Protein AF-A0A813J6V4-F1 (afdb_monomer_lite)

pLDDT: mean 93.11, std 6.04, range [62.72, 97.38]

InterPro domains:
  IPR029787 Nucleotide cyclase [G3DSA:3.30.70.1230] (5-85)
  IPR029787 Nucleotide cyclase [SSF55073] (21-84)

Radius of gyration: 17.7 Å; chains: 1; bounding box: 40×22×45 Å

Sequence (85 aa):
ATILGAAHRSPVLASYRFHPALQQRLRNRCRVNLSFGLHYGWAIEGAVGSEFKIDASYLSPNVTIASSIENATRIYGVSILASQS

Organism: Polarella glacialis (NCBI:txid89957)

Secondary structure (DSSP, 8-state):
-HHHHHHHH-HHHHHGGG-HHHHHHHTT-------EEE-----EEEEEEETTEEEEEEESHHHHHHHHHHHHHHHHT-SEEE---

Foldseek 3Di:
DVVQVCLQPDVVLVVQCPPPVCCVVVPNPSRDAAAFFAFDDDWDWDWDDDPVDTDTDTDDVRVVVSVVRSVCCVVVVHRYDYDPD

Structure (mmCIF, N/CA/C/O backbone):
data_AF-A0A813J6V4-F1
#
_entry.id   AF-A0A813J6V4-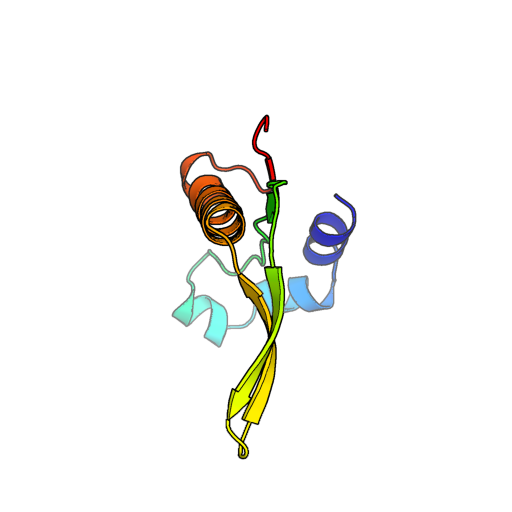F1
#
loop_
_atom_site.group_PDB
_atom_site.id
_atom_site.type_symbol
_atom_site.label_atom_id
_atom_site.label_alt_id
_atom_site.label_comp_id
_atom_site.label_asym_id
_atom_site.label_entity_id
_atom_site.label_seq_id
_atom_site.pdbx_PDB_ins_code
_atom_site.Cartn_x
_atom_site.Cartn_y
_atom_site.Cartn_z
_atom_site.occupancy
_atom_site.B_iso_or_equiv
_atom_site.auth_seq_id
_atom_site.auth_comp_id
_atom_site.auth_asym_id
_atom_site.auth_atom_id
_atom_site.pdbx_PDB_model_num
ATOM 1 N N . ALA A 1 1 ? -12.704 -6.172 -0.551 1.00 62.72 1 ALA A N 1
ATOM 2 C CA . ALA A 1 1 ? -13.577 -5.904 0.620 1.00 62.72 1 ALA A CA 1
ATOM 3 C C . ALA A 1 1 ? -13.187 -6.700 1.876 1.00 62.72 1 ALA A C 1
ATOM 5 O O . ALA A 1 1 ? -13.283 -6.162 2.975 1.00 62.72 1 ALA A O 1
ATOM 6 N N . THR A 1 2 ? -12.723 -7.948 1.744 1.00 85.38 2 THR A N 1
ATOM 7 C CA . THR A 1 2 ? -12.436 -8.859 2.871 1.00 85.38 2 THR A CA 1
ATOM 8 C C . THR A 1 2 ? -11.429 -8.313 3.888 1.00 85.38 2 THR A C 1
ATOM 10 O O . THR A 1 2 ? -11.680 -8.396 5.085 1.00 85.38 2 THR A O 1
ATOM 13 N N . ILE A 1 3 ? -10.338 -7.685 3.435 1.00 90.75 3 ILE A N 1
ATOM 14 C CA . ILE A 1 3 ? -9.285 -7.156 4.322 1.00 90.75 3 ILE A CA 1
ATOM 15 C C . ILE A 1 3 ? -9.796 -5.986 5.175 1.00 90.75 3 ILE A C 1
ATOM 17 O O . ILE A 1 3 ? -9.606 -5.980 6.388 1.00 90.75 3 ILE A O 1
ATOM 21 N N . LEU A 1 4 ? -10.503 -5.023 4.569 1.00 91.88 4 LEU A N 1
ATOM 22 C CA . LEU A 1 4 ? -11.106 -3.905 5.304 1.00 91.88 4 LEU A CA 1
ATOM 23 C C . LEU A 1 4 ? -12.111 -4.410 6.351 1.00 91.88 4 LEU A C 1
ATOM 25 O O . LEU A 1 4 ? -12.090 -3.975 7.501 1.00 91.88 4 LEU A O 1
ATOM 29 N N . GLY A 1 5 ? -12.946 -5.382 5.965 1.00 93.31 5 GLY A N 1
ATOM 30 C CA . GLY A 1 5 ? -13.878 -6.037 6.880 1.00 93.31 5 GLY A CA 1
ATOM 31 C C . GLY A 1 5 ? -13.168 -6.733 8.044 1.00 93.31 5 GLY A C 1
ATOM 32 O O . GLY A 1 5 ? -13.581 -6.568 9.190 1.00 93.31 5 GLY A O 1
ATOM 33 N N . ALA A 1 6 ? -12.081 -7.457 7.774 1.00 94.56 6 ALA A N 1
ATOM 34 C CA . ALA A 1 6 ? -11.278 -8.115 8.801 1.00 94.56 6 ALA A CA 1
ATOM 35 C C . ALA A 1 6 ? -10.639 -7.105 9.770 1.00 94.56 6 ALA A C 1
ATOM 37 O O . ALA A 1 6 ? -10.734 -7.276 10.985 1.00 94.56 6 ALA A O 1
ATOM 38 N N . ALA A 1 7 ? -10.075 -6.007 9.256 1.00 94.31 7 ALA A N 1
ATOM 39 C CA . ALA A 1 7 ? -9.503 -4.945 10.082 1.00 94.31 7 ALA A CA 1
ATOM 40 C C . ALA A 1 7 ? -10.554 -4.303 11.004 1.00 94.31 7 ALA A C 1
ATOM 42 O O . ALA A 1 7 ? -10.298 -4.055 12.181 1.00 94.31 7 ALA A O 1
ATOM 43 N N . HIS A 1 8 ? -11.769 -4.068 10.502 1.00 93.56 8 HIS A N 1
ATOM 44 C CA . HIS A 1 8 ? -12.839 -3.452 11.293 1.00 93.56 8 HIS A CA 1
ATOM 45 C C . HIS A 1 8 ? -13.472 -4.384 12.326 1.00 93.56 8 HIS A C 1
ATOM 47 O O . HIS A 1 8 ? -13.949 -3.886 13.349 1.00 93.56 8 HIS A O 1
ATOM 53 N N . ARG A 1 9 ? -13.471 -5.698 12.073 1.00 95.00 9 ARG A N 1
ATOM 54 C CA . ARG A 1 9 ? -14.019 -6.727 12.975 1.00 95.00 9 ARG A CA 1
ATOM 55 C C . ARG A 1 9 ? -13.005 -7.269 13.981 1.00 95.00 9 ARG A C 1
ATOM 57 O O . 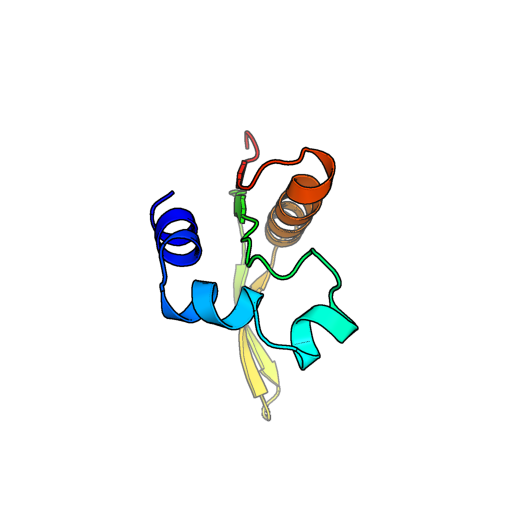ARG A 1 9 ? -13.407 -7.952 14.915 1.00 95.00 9 ARG A O 1
ATOM 64 N N . SER A 1 10 ? -11.714 -6.992 13.801 1.00 96.44 10 SER A N 1
ATOM 65 C CA . SER A 1 10 ? -10.670 -7.507 14.687 1.00 96.44 10 SER A CA 1
ATOM 66 C C . SER A 1 10 ? -10.881 -7.032 16.136 1.00 96.44 10 SER A C 1
ATOM 68 O O . SER A 1 10 ? -10.873 -5.819 16.379 1.00 96.44 10 SER A O 1
ATOM 70 N N . PRO A 1 11 ? -11.026 -7.952 17.114 1.00 95.19 11 PRO A N 1
ATOM 71 C CA . PRO A 1 11 ? -11.198 -7.588 18.521 1.00 95.19 11 PRO A CA 1
ATOM 72 C C . PRO A 1 11 ? -9.929 -6.949 19.095 1.00 95.19 11 PRO A C 1
ATOM 74 O O . PRO A 1 11 ? -10.011 -6.039 19.916 1.00 95.19 11 PRO A O 1
ATOM 77 N N . VAL A 1 12 ? -8.759 -7.362 18.598 1.00 95.00 12 VAL A N 1
ATOM 78 C CA . VAL A 1 12 ? -7.466 -6.773 18.963 1.00 95.00 12 VAL A CA 1
ATOM 79 C C . VAL A 1 12 ? -7.411 -5.311 18.523 1.00 95.00 12 VAL A C 1
ATOM 81 O O . VAL A 1 12 ? -7.122 -4.437 19.327 1.00 95.00 12 VAL A O 1
ATOM 84 N N . LEU A 1 13 ? -7.762 -4.997 17.271 1.00 94.00 13 LEU A N 1
ATOM 85 C CA . LEU A 1 13 ? -7.788 -3.599 16.814 1.00 94.00 13 LEU A CA 1
ATOM 86 C C . LEU A 1 13 ? -8.904 -2.784 17.480 1.00 94.00 13 LEU A C 1
ATOM 88 O O . LEU A 1 13 ? -8.792 -1.563 17.607 1.00 94.00 13 LEU A O 1
ATOM 92 N N . ALA A 1 14 ? -9.987 -3.437 17.902 1.00 93.69 14 ALA A N 1
ATOM 93 C CA . ALA A 1 14 ? -11.053 -2.787 18.648 1.00 93.69 14 ALA A CA 1
ATOM 94 C C . ALA A 1 14 ? -10.606 -2.363 20.058 1.00 93.69 14 ALA A C 1
ATOM 96 O O . ALA A 1 14 ? -10.951 -1.255 20.468 1.00 93.69 14 ALA A O 1
ATOM 97 N N . SER A 1 15 ? -9.809 -3.172 20.769 1.00 93.31 15 SER A N 1
ATOM 98 C CA . SER A 1 15 ? -9.342 -2.836 22.125 1.00 93.31 15 SER A CA 1
ATOM 99 C C . SER A 1 15 ? -8.448 -1.588 22.147 1.00 93.31 15 SER A C 1
ATOM 101 O O . SER A 1 15 ? -8.587 -0.744 23.033 1.00 93.31 15 SER A O 1
ATOM 103 N N . TYR A 1 16 ? -7.618 -1.385 21.117 1.00 92.44 16 TYR A N 1
ATOM 104 C CA . TYR A 1 16 ? -6.756 -0.201 20.995 1.00 92.44 16 TYR A CA 1
ATOM 105 C C . TYR A 1 16 ? -7.513 1.127 20.869 1.00 92.44 16 TYR A C 1
ATOM 107 O O . TYR A 1 16 ? -6.950 2.180 21.170 1.00 92.44 16 TYR A O 1
ATOM 115 N N . ARG A 1 17 ? -8.800 1.114 20.495 1.00 90.50 17 ARG A N 1
ATOM 116 C CA . ARG A 1 17 ? -9.624 2.337 20.433 1.00 90.50 17 ARG A CA 1
ATOM 117 C C . ARG A 1 17 ? -9.760 3.014 21.801 1.00 90.50 17 ARG A C 1
ATOM 119 O O . ARG A 1 17 ? -9.960 4.228 21.866 1.00 90.50 17 ARG A O 1
ATOM 126 N N . PHE A 1 18 ? -9.633 2.233 22.874 1.00 90.25 18 PHE A N 1
ATOM 127 C CA . PHE A 1 18 ? -9.754 2.683 24.259 1.00 90.25 18 PHE A CA 1
ATOM 128 C C . PHE A 1 18 ? -8.405 2.923 24.945 1.00 90.25 18 PHE A C 1
ATOM 130 O O . PHE A 1 18 ? -8.369 3.286 26.116 1.00 90.25 18 PHE A O 1
ATOM 137 N N . HIS A 1 19 ? -7.285 2.733 24.240 1.00 92.62 19 HIS A N 1
ATOM 138 C CA . HIS A 1 19 ? -5.969 2.884 24.846 1.00 92.62 19 HIS A CA 1
ATOM 139 C C . HIS A 1 19 ? -5.677 4.367 25.159 1.00 92.62 19 HIS A C 1
ATOM 141 O O . HIS A 1 19 ? -5.659 5.187 24.231 1.00 92.62 19 HIS A O 1
ATOM 147 N N . PRO A 1 20 ? -5.370 4.734 26.418 1.00 91.81 20 PRO A N 1
ATOM 148 C CA . PRO A 1 20 ? -5.306 6.133 26.853 1.00 91.81 20 PRO A CA 1
ATOM 149 C C . PRO A 1 20 ? -4.240 6.941 26.102 1.00 91.81 20 PRO A C 1
ATOM 151 O O . PRO A 1 20 ? -4.509 8.045 25.633 1.00 91.81 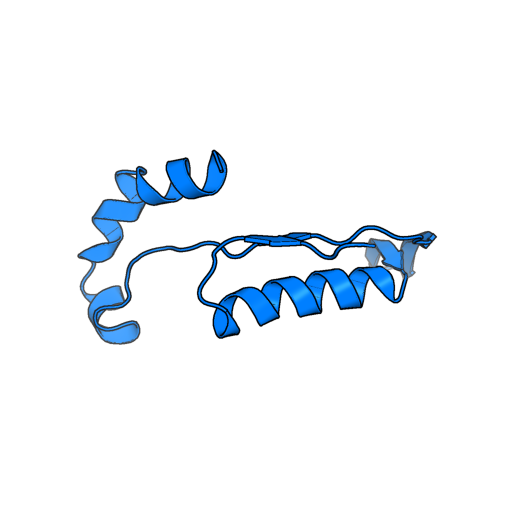20 PRO A O 1
ATOM 154 N N . ALA A 1 21 ? -3.058 6.359 25.867 1.00 92.12 21 ALA A N 1
ATOM 155 C CA . ALA A 1 21 ? -2.000 7.034 25.108 1.00 92.12 21 ALA A CA 1
ATOM 156 C C . ALA A 1 21 ? -2.372 7.284 23.631 1.00 92.12 21 ALA A C 1
ATOM 158 O O . ALA A 1 21 ? -1.912 8.255 23.029 1.00 92.12 21 ALA A O 1
ATOM 159 N N . LEU A 1 22 ? -3.213 6.429 23.031 1.00 91.31 22 LEU A N 1
ATOM 160 C CA . LEU A 1 22 ? -3.667 6.618 21.650 1.00 91.31 22 LEU A CA 1
ATOM 161 C C . LEU A 1 22 ? -4.758 7.679 21.586 1.00 91.31 22 LEU A C 1
ATOM 163 O O . LEU A 1 22 ? -4.704 8.536 20.711 1.00 91.31 22 LEU A O 1
ATOM 167 N N . GLN A 1 23 ? -5.684 7.683 22.543 1.00 90.56 23 GLN A N 1
ATOM 168 C CA . GLN A 1 23 ? -6.700 8.729 22.652 1.00 90.56 23 GLN A CA 1
ATOM 169 C C . GLN A 1 23 ? -6.078 10.108 22.882 1.00 90.56 23 GLN A C 1
ATOM 171 O O . GLN A 1 23 ? -6.507 11.082 22.270 1.00 90.56 23 GLN A O 1
ATOM 176 N N . GLN A 1 24 ? -5.014 10.197 23.683 1.00 92.00 24 GLN A N 1
ATOM 177 C CA . GLN A 1 24 ? -4.298 11.455 23.887 1.00 92.00 24 GLN A CA 1
ATOM 178 C C . GLN A 1 24 ? -3.666 11.982 22.587 1.00 92.00 24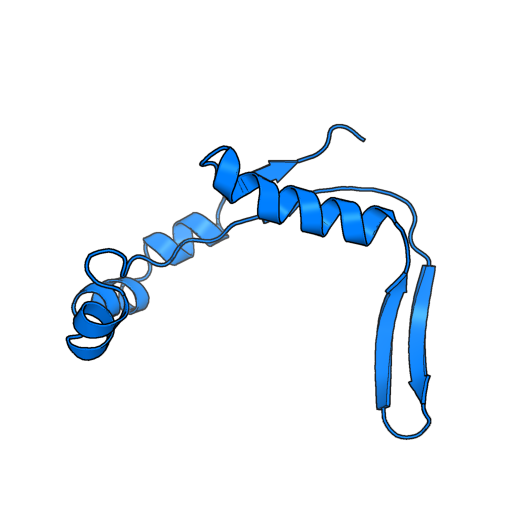 GLN A C 1
ATOM 180 O O . GLN A 1 24 ? -3.728 13.178 22.309 1.00 92.00 24 GLN A O 1
ATOM 185 N N . ARG A 1 25 ? -3.078 11.100 21.766 1.00 91.44 25 ARG A N 1
ATOM 186 C CA . ARG A 1 25 ? -2.363 11.486 20.533 1.00 91.44 25 ARG A CA 1
ATOM 187 C C . ARG A 1 25 ? -3.278 11.674 19.323 1.00 91.44 25 ARG A C 1
ATOM 189 O O . ARG A 1 25 ? -3.104 12.619 18.561 1.00 91.44 25 ARG A O 1
ATOM 196 N N . LEU A 1 26 ? -4.229 10.765 19.127 1.00 89.00 26 LEU A N 1
ATOM 197 C CA . LEU A 1 26 ? -5.094 10.676 17.944 1.00 89.00 26 LEU A CA 1
ATOM 198 C C . LEU A 1 26 ? -6.502 11.240 18.193 1.00 89.00 26 LEU A C 1
ATOM 200 O O . LEU A 1 26 ? -7.315 11.306 17.265 1.00 89.00 26 LEU A O 1
ATOM 204 N N . ARG A 1 27 ? -6.793 11.685 19.426 1.00 83.88 27 ARG A N 1
ATOM 205 C CA . ARG A 1 27 ? -8.114 12.163 19.866 1.00 83.88 27 ARG A CA 1
ATOM 206 C C . ARG A 1 27 ? -9.184 11.093 19.604 1.00 83.88 27 ARG A C 1
ATOM 208 O O . ARG A 1 27 ? -8.921 9.899 19.697 1.00 83.88 27 ARG A O 1
ATOM 215 N N . ASN A 1 28 ? -10.384 11.503 19.197 1.00 74.31 28 ASN A N 1
ATOM 216 C CA . ASN A 1 28 ? -11.505 10.604 18.899 1.00 74.31 28 ASN A CA 1
ATOM 217 C C . ASN A 1 28 ? -11.341 9.805 17.582 1.00 74.31 28 ASN A C 1
ATOM 219 O O . ASN A 1 28 ? -12.299 9.194 17.114 1.00 74.31 28 ASN A O 1
ATOM 223 N N . ARG A 1 29 ? -10.153 9.800 16.952 1.00 78.00 29 ARG A N 1
ATOM 224 C CA . ARG A 1 29 ? -9.879 9.129 15.665 1.00 78.00 29 ARG A CA 1
ATOM 225 C C . ARG A 1 29 ? -8.976 7.897 15.806 1.00 78.00 29 ARG A C 1
ATOM 227 O O . ARG A 1 29 ? -8.092 7.672 14.991 1.00 78.00 29 ARG A O 1
ATOM 234 N N . CYS A 1 30 ? -9.236 7.053 16.803 1.00 85.69 30 CYS A N 1
ATOM 235 C CA . CYS A 1 30 ? -8.477 5.814 17.043 1.00 85.69 30 CYS A CA 1
ATOM 236 C C . CYS A 1 30 ? -8.969 4.590 16.240 1.00 85.69 30 CYS A C 1
ATOM 238 O O . CYS A 1 30 ? -8.599 3.459 16.554 1.00 85.69 30 CYS A O 1
ATOM 240 N N . ARG A 1 31 ? -9.832 4.765 15.228 1.00 90.00 31 ARG A N 1
ATOM 241 C CA . ARG A 1 31 ? -10.307 3.647 14.396 1.00 90.00 31 ARG A CA 1
ATOM 242 C C . ARG A 1 31 ? -9.366 3.428 13.213 1.00 90.00 31 ARG A C 1
ATOM 244 O O . ARG A 1 31 ? -9.227 4.303 12.366 1.00 90.00 31 ARG A O 1
ATOM 251 N N . VAL A 1 32 ? -8.793 2.230 13.133 1.00 91.88 32 VAL A N 1
ATOM 252 C CA . VAL A 1 32 ? -7.980 1.800 11.988 1.00 91.88 32 VAL A CA 1
ATOM 253 C C . VAL A 1 32 ? -8.846 1.727 10.730 1.00 91.88 32 VAL A C 1
ATOM 255 O O . VAL A 1 32 ? -9.890 1.071 10.720 1.00 91.88 32 VAL A O 1
ATOM 258 N N . ASN A 1 33 ? -8.387 2.392 9.674 1.00 91.81 33 ASN A N 1
ATOM 259 C CA . ASN A 1 33 ? -8.965 2.375 8.336 1.00 91.81 33 ASN A CA 1
ATOM 260 C C . ASN A 1 33 ? -7.863 2.099 7.312 1.00 91.81 33 ASN A C 1
ATOM 262 O O . ASN A 1 33 ? -6.689 2.345 7.579 1.00 91.81 33 ASN A O 1
ATOM 266 N N . LEU A 1 34 ? -8.262 1.584 6.153 1.00 93.69 34 LEU A N 1
ATOM 267 C CA . LEU A 1 34 ? -7.376 1.268 5.039 1.00 93.69 34 LEU A CA 1
ATOM 268 C C . LEU A 1 34 ? -7.909 1.957 3.782 1.00 93.69 34 LEU A C 1
ATOM 270 O O . LEU A 1 34 ? -9.123 1.968 3.559 1.00 93.69 34 LEU A O 1
ATOM 274 N N . SER A 1 35 ? -6.991 2.496 2.987 1.00 95.31 35 SER A N 1
ATOM 275 C CA . SER A 1 35 ? -7.246 3.120 1.692 1.00 95.31 35 SER A CA 1
ATOM 276 C C . SER A 1 35 ? -6.545 2.310 0.610 1.00 95.31 35 SER A C 1
ATOM 278 O O . SER A 1 35 ? -5.405 1.887 0.793 1.00 95.31 35 SER A O 1
ATOM 280 N N . PHE A 1 36 ? -7.231 2.075 -0.504 1.00 95.81 36 PHE A N 1
ATOM 281 C CA . PHE A 1 36 ? -6.715 1.299 -1.626 1.00 95.81 36 PHE A CA 1
ATOM 282 C C . PHE A 1 36 ? -6.880 2.088 -2.923 1.00 95.81 36 PHE A C 1
ATOM 284 O O . PHE A 1 36 ? -7.988 2.516 -3.251 1.00 95.81 36 PHE A O 1
ATOM 291 N N . GLY A 1 37 ? -5.787 2.246 -3.666 1.00 95.81 37 GLY A N 1
ATOM 292 C CA . GLY A 1 37 ? -5.797 2.749 -5.035 1.00 95.81 37 GLY A CA 1
ATOM 293 C C . GLY A 1 37 ? -5.473 1.634 -6.019 1.00 95.81 37 GLY A C 1
ATOM 294 O O . GLY A 1 37 ? -4.563 0.845 -5.768 1.00 95.81 37 GLY A O 1
ATOM 295 N N . LEU A 1 38 ? -6.219 1.552 -7.122 1.00 95.81 38 LEU A N 1
ATOM 296 C CA . LEU A 1 38 ? -6.003 0.546 -8.159 1.00 95.81 38 LEU A CA 1
ATOM 297 C C . LEU A 1 38 ? -5.840 1.196 -9.536 1.00 95.81 38 LEU A C 1
ATOM 299 O O . LEU A 1 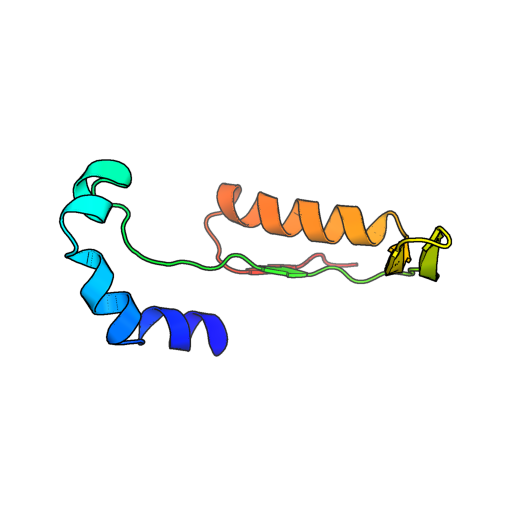38 ? -6.684 1.969 -10.001 1.00 95.81 38 LEU A O 1
ATOM 303 N N . HIS A 1 39 ? -4.739 0.862 -10.196 1.00 96.44 39 HIS A N 1
ATOM 304 C CA . HIS A 1 39 ? -4.433 1.283 -11.554 1.00 96.44 39 HIS A CA 1
ATOM 305 C C . HIS A 1 39 ? -3.635 0.192 -12.255 1.00 96.44 39 HIS A C 1
ATOM 307 O O . HIS A 1 39 ? -2.870 -0.530 -11.614 1.00 96.44 39 HIS A O 1
ATOM 313 N N . TYR A 1 40 ? -3.833 0.078 -13.562 1.00 95.75 40 TYR A N 1
ATOM 314 C CA . TYR A 1 40 ? -3.165 -0.897 -14.403 1.00 95.75 40 TYR A CA 1
ATOM 315 C C . TYR A 1 40 ? -2.485 -0.191 -15.573 1.00 95.75 40 TYR A C 1
ATOM 317 O O . TYR A 1 40 ? -3.077 0.675 -16.211 1.00 95.75 40 TYR A O 1
ATOM 325 N N . GLY A 1 41 ? -1.260 -0.612 -15.868 1.00 95.31 41 GLY A N 1
ATOM 326 C CA . GLY A 1 41 ? -0.493 -0.170 -17.021 1.00 95.31 41 GLY A CA 1
ATOM 327 C C . GLY A 1 41 ? 0.858 -0.880 -17.076 1.00 95.31 41 GLY A C 1
ATOM 328 O O . GLY A 1 41 ? 1.192 -1.668 -16.192 1.00 95.31 41 GLY A O 1
ATOM 329 N N . TRP A 1 42 ? 1.644 -0.607 -18.117 1.00 96.12 42 TRP A N 1
ATOM 330 C CA . TRP A 1 42 ? 2.984 -1.180 -18.268 1.00 96.12 42 TRP A CA 1
ATOM 331 C C . TRP A 1 42 ? 3.899 -0.782 -17.103 1.00 96.12 42 TRP A C 1
ATOM 333 O O . TRP A 1 42 ? 3.784 0.324 -16.568 1.00 96.12 42 TRP A O 1
ATOM 343 N N . ALA A 1 43 ? 4.840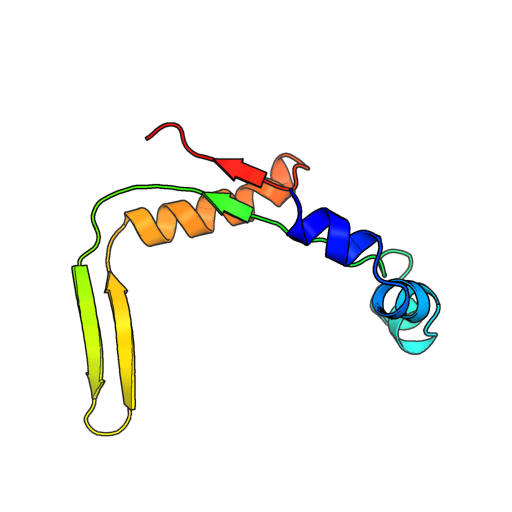 -1.653 -16.755 1.00 96.94 43 ALA A N 1
ATOM 344 C CA . ALA A 1 43 ? 5.967 -1.338 -15.891 1.00 96.94 43 ALA A CA 1
ATOM 345 C C . ALA A 1 43 ? 7.175 -2.181 -16.290 1.00 96.94 43 ALA A C 1
ATOM 347 O O . ALA A 1 43 ? 7.017 -3.310 -16.750 1.00 96.94 43 ALA A O 1
ATOM 348 N N . ILE A 1 44 ? 8.371 -1.623 -16.122 1.00 96.12 44 ILE A N 1
ATOM 349 C CA . ILE A 1 44 ? 9.607 -2.397 -16.214 1.00 96.12 44 ILE A CA 1
ATOM 350 C C . ILE A 1 44 ? 9.850 -3.002 -14.837 1.00 96.12 44 ILE A C 1
ATOM 352 O O . ILE A 1 44 ? 9.982 -2.268 -13.858 1.00 96.12 44 ILE A O 1
ATOM 356 N N . GLU A 1 45 ? 9.886 -4.326 -14.771 1.00 97.06 45 GLU A N 1
ATOM 357 C CA . GLU A 1 45 ? 10.260 -5.073 -13.574 1.00 97.06 45 GLU A CA 1
ATOM 358 C C . GLU A 1 45 ? 11.758 -5.373 -13.605 1.00 97.06 45 GLU A C 1
ATOM 360 O O . GLU A 1 45 ? 12.295 -5.787 -14.635 1.00 97.06 45 GLU A O 1
ATOM 365 N N . GLY A 1 46 ? 12.445 -5.182 -12.483 1.00 95.81 46 GLY A N 1
ATOM 366 C CA . GLY A 1 46 ? 13.848 -5.556 -12.383 1.00 95.81 46 GLY A CA 1
ATOM 367 C C . GLY A 1 46 ? 14.456 -5.319 -11.010 1.00 95.81 46 GLY A C 1
ATOM 368 O O . GLY A 1 46 ? 13.891 -4.642 -10.151 1.00 95.81 46 GLY A O 1
ATOM 369 N N . ALA A 1 47 ? 15.643 -5.885 -10.819 1.00 95.44 47 ALA A N 1
ATOM 370 C CA . ALA A 1 47 ? 16.484 -5.609 -9.667 1.00 95.44 47 ALA A CA 1
ATOM 371 C C . ALA A 1 47 ? 17.102 -4.209 -9.805 1.00 95.44 47 ALA A C 1
ATOM 373 O O . ALA A 1 47 ? 17.794 -3.925 -10.783 1.00 95.44 47 ALA A O 1
ATOM 374 N N . VAL A 1 48 ? 16.855 -3.337 -8.828 1.00 95.12 48 VAL A N 1
ATOM 375 C CA . VAL A 1 48 ? 17.394 -1.972 -8.788 1.00 95.12 48 VAL A CA 1
ATOM 376 C C . VAL A 1 48 ? 18.191 -1.798 -7.504 1.00 95.12 48 VAL A C 1
ATOM 378 O O . VAL A 1 48 ? 17.738 -2.188 -6.430 1.00 95.12 48 VAL A O 1
ATOM 381 N N . GLY A 1 49 ? 19.380 -1.208 -7.605 1.00 94.06 49 GLY A N 1
ATOM 382 C CA . GLY A 1 49 ? 20.215 -0.945 -6.442 1.00 94.06 49 GLY A CA 1
ATOM 383 C C . GLY A 1 49 ? 21.702 -0.892 -6.761 1.00 94.06 49 GLY A C 1
ATOM 384 O O . GLY A 1 49 ? 22.102 -0.667 -7.901 1.00 94.06 49 GLY A O 1
ATOM 385 N N . SER A 1 50 ? 22.512 -1.090 -5.728 1.00 94.44 50 SER A N 1
ATOM 386 C CA . SER A 1 50 ? 23.972 -1.168 -5.798 1.00 94.44 50 SER A CA 1
ATOM 387 C C . SER A 1 50 ? 24.458 -2.500 -5.232 1.00 94.44 50 SER A C 1
ATOM 389 O O . SER A 1 50 ? 23.667 -3.300 -4.736 1.00 94.44 50 SER A O 1
ATOM 391 N N . GLU A 1 51 ? 25.771 -2.719 -5.233 1.00 94.31 51 GLU A N 1
ATOM 392 C CA . GLU A 1 51 ? 26.391 -3.914 -4.642 1.00 94.31 51 GLU A CA 1
ATOM 393 C C . GLU A 1 51 ? 26.039 -4.116 -3.157 1.00 94.31 51 GLU A C 1
ATOM 395 O O . GLU A 1 51 ? 26.070 -5.237 -2.657 1.00 94.31 51 GLU A O 1
ATOM 400 N N . PHE A 1 52 ? 25.664 -3.047 -2.448 1.00 95.56 52 PHE A N 1
ATOM 401 C CA . PHE A 1 52 ? 25.334 -3.099 -1.023 1.00 95.56 52 PHE A CA 1
ATOM 402 C C . PHE A 1 52 ? 23.851 -3.359 -0.741 1.00 95.56 52 PHE A C 1
ATOM 404 O O . PHE A 1 52 ? 23.511 -3.822 0.349 1.00 95.56 52 PHE A O 1
ATOM 411 N N . LYS A 1 53 ? 22.953 -3.032 -1.678 1.00 95.38 53 LYS A N 1
ATOM 412 C CA . LYS A 1 53 ? 21.512 -3.244 -1.518 1.00 95.38 53 LYS A CA 1
ATOM 413 C C . LYS A 1 53 ? 20.830 -3.292 -2.872 1.00 95.38 53 LYS A C 1
ATOM 415 O O . LYS A 1 53 ? 20.922 -2.335 -3.637 1.00 95.38 53 LYS A O 1
ATOM 420 N N . ILE A 1 54 ? 20.113 -4.382 -3.113 1.00 95.81 54 ILE A N 1
ATOM 421 C CA . ILE A 1 54 ? 19.356 -4.633 -4.336 1.00 95.81 54 ILE A CA 1
ATOM 422 C C . ILE A 1 54 ? 17.913 -4.937 -3.935 1.00 95.81 54 ILE A C 1
ATOM 424 O O . ILE A 1 54 ? 17.684 -5.785 -3.074 1.00 95.81 54 ILE A O 1
ATOM 428 N N . ASP A 1 55 ? 16.953 -4.262 -4.564 1.00 97.38 55 ASP A N 1
ATOM 429 C CA . ASP A 1 55 ? 15.522 -4.451 -4.330 1.00 97.38 55 ASP A CA 1
ATOM 430 C C . ASP A 1 55 ? 14.795 -4.737 -5.656 1.00 97.38 55 ASP A C 1
ATOM 432 O O . ASP A 1 55 ? 15.051 -4.102 -6.684 1.00 97.38 55 ASP A O 1
ATOM 436 N N . ALA A 1 56 ? 13.852 -5.681 -5.637 1.00 96.12 56 ALA A N 1
ATOM 437 C CA . ALA A 1 56 ? 12.950 -5.909 -6.764 1.00 96.12 56 ALA A CA 1
ATOM 438 C C . ALA A 1 56 ? 11.996 -4.714 -6.900 1.00 96.12 56 ALA A C 1
ATOM 440 O O . ALA A 1 56 ? 11.272 -4.379 -5.960 1.00 96.12 56 ALA A O 1
ATOM 441 N N . SER A 1 57 ? 12.018 -4.057 -8.058 1.00 95.62 57 SER A N 1
ATOM 442 C CA . SER A 1 57 ? 11.308 -2.802 -8.294 1.00 95.62 57 SER A CA 1
ATOM 443 C C . SER A 1 57 ? 10.518 -2.832 -9.598 1.00 95.62 57 SER A C 1
ATOM 445 O O . SER A 1 57 ? 10.931 -3.442 -10.582 1.00 95.62 57 SER A O 1
ATOM 447 N N . TYR A 1 58 ? 9.403 -2.100 -9.605 1.00 95.44 58 TYR A N 1
ATOM 448 C CA . TYR A 1 58 ? 8.615 -1.792 -10.796 1.00 95.44 58 TYR A CA 1
ATOM 449 C C . TYR A 1 58 ? 8.759 -0.304 -11.125 1.00 95.44 58 TYR A C 1
ATOM 451 O O . TYR A 1 58 ? 8.469 0.547 -10.281 1.00 95.44 58 TYR A O 1
ATOM 459 N N . LEU A 1 59 ? 9.184 0.023 -12.346 1.00 94.94 59 LEU A N 1
ATOM 460 C CA . LEU A 1 59 ? 9.397 1.398 -12.805 1.00 94.94 59 LEU A CA 1
ATOM 461 C C . LEU A 1 59 ? 8.437 1.744 -13.942 1.00 94.94 59 LEU A C 1
ATOM 463 O O . LEU A 1 59 ? 8.475 1.132 -15.011 1.00 94.94 59 LEU A O 1
ATOM 467 N N . SER A 1 60 ? 7.569 2.730 -13.703 1.00 96.38 60 SER A N 1
ATOM 468 C CA . SER A 1 60 ? 6.668 3.311 -14.702 1.00 96.38 60 SER A CA 1
ATOM 469 C C . SER A 1 60 ? 5.883 4.495 -14.130 1.00 96.38 60 SER A C 1
ATOM 471 O O . SER A 1 60 ? 5.585 4.498 -12.931 1.00 96.38 60 SER A O 1
ATOM 473 N N . PRO A 1 61 ? 5.455 5.462 -14.966 1.00 95.94 61 PRO A N 1
ATOM 474 C CA . PRO A 1 61 ? 4.473 6.474 -14.571 1.00 95.94 61 PRO A CA 1
ATOM 475 C C . PRO A 1 61 ? 3.180 5.881 -13.983 1.00 95.94 61 PRO A C 1
ATOM 477 O O . PRO A 1 61 ? 2.568 6.488 -13.105 1.00 95.94 61 PRO A O 1
ATOM 480 N N . ASN A 1 62 ? 2.795 4.672 -14.402 1.00 96.88 62 ASN A N 1
ATOM 481 C CA . ASN A 1 62 ? 1.589 3.983 -13.932 1.00 96.88 62 ASN A CA 1
ATOM 482 C C . ASN A 1 62 ? 1.659 3.663 -12.425 1.00 96.88 62 ASN A C 1
ATOM 484 O O . ASN A 1 62 ? 0.648 3.717 -11.724 1.00 96.88 62 ASN A O 1
ATOM 488 N N . VAL A 1 63 ? 2.859 3.421 -11.882 1.00 95.94 63 VAL A N 1
ATOM 489 C CA . VAL A 1 63 ? 3.057 3.216 -10.434 1.00 95.94 63 VAL A CA 1
ATOM 490 C C . VAL A 1 63 ? 2.738 4.500 -9.658 1.00 95.94 63 VAL A C 1
ATOM 492 O O . VAL A 1 63 ? 2.065 4.466 -8.625 1.00 95.94 63 VAL A O 1
ATOM 495 N N . THR A 1 64 ? 3.141 5.656 -10.189 1.00 96.00 64 THR A N 1
ATOM 496 C CA . THR A 1 64 ? 2.824 6.968 -9.605 1.00 96.00 64 THR A CA 1
ATOM 497 C C . THR A 1 64 ? 1.324 7.266 -9.659 1.00 96.00 64 THR A C 1
ATOM 499 O O . THR A 1 64 ? 0.771 7.819 -8.705 1.00 96.00 64 THR A O 1
ATOM 502 N N . ILE A 1 65 ? 0.639 6.868 -10.736 1.00 96.69 65 ILE A N 1
ATOM 503 C CA . ILE A 1 65 ? -0.821 7.009 -10.857 1.00 96.69 65 ILE A CA 1
ATOM 504 C C . ILE A 1 65 ? -1.531 6.163 -9.792 1.00 96.69 65 ILE A C 1
ATOM 506 O O . ILE A 1 65 ? -2.417 6.676 -9.108 1.00 96.69 65 ILE A O 1
ATOM 510 N N . ALA A 1 66 ? -1.108 4.911 -9.580 1.00 96.19 66 ALA A N 1
ATOM 511 C CA . ALA A 1 66 ? -1.666 4.052 -8.532 1.00 96.19 66 ALA A CA 1
ATOM 512 C C . ALA A 1 66 ? -1.557 4.696 -7.136 1.00 96.19 66 ALA A C 1
ATOM 514 O O . ALA A 1 66 ? -2.530 4.713 -6.378 1.00 96.19 66 ALA A O 1
ATOM 515 N N . SER A 1 67 ? -0.402 5.298 -6.830 1.00 96.00 67 SER A N 1
ATOM 516 C CA . SER A 1 67 ? -0.175 6.045 -5.584 1.00 96.00 67 SER A CA 1
ATOM 517 C C . SER A 1 67 ? -1.065 7.292 -5.479 1.00 96.00 67 SER A C 1
ATOM 519 O O . SER A 1 67 ? -1.689 7.551 -4.450 1.00 96.00 67 SER A O 1
ATOM 521 N N . SER A 1 68 ? -1.207 8.037 -6.578 1.00 96.56 68 SER A N 1
ATOM 522 C CA . SER A 1 68 ? -2.048 9.242 -6.625 1.00 96.56 68 SER A CA 1
ATOM 523 C C . SER A 1 68 ? -3.526 8.916 -6.385 1.00 96.56 68 SER A C 1
ATOM 525 O O . SER A 1 68 ? -4.216 9.637 -5.663 1.00 96.56 68 SER A O 1
ATOM 527 N N . ILE A 1 69 ? -4.005 7.802 -6.942 1.00 97.00 69 ILE A N 1
ATOM 528 C CA . ILE A 1 69 ? -5.374 7.312 -6.759 1.00 97.00 69 ILE A CA 1
ATOM 529 C C . ILE A 1 69 ? -5.622 6.858 -5.316 1.00 97.00 69 ILE A C 1
ATOM 531 O O . ILE A 1 69 ? -6.687 7.156 -4.774 1.00 97.00 69 ILE A O 1
ATOM 535 N N . GLU A 1 70 ? -4.654 6.197 -4.665 1.00 97.06 70 GLU A N 1
ATOM 536 C CA . GLU A 1 70 ? -4.748 5.897 -3.226 1.00 97.06 70 GLU A CA 1
ATOM 537 C C . GLU A 1 70 ? -4.929 7.182 -2.429 1.00 97.06 70 GLU A C 1
ATOM 539 O O . GLU A 1 70 ? -5.831 7.260 -1.598 1.00 97.06 70 GLU A O 1
ATOM 544 N N . ASN A 1 71 ? -4.145 8.219 -2.720 1.00 97.00 71 ASN A N 1
ATOM 545 C CA . ASN A 1 71 ? -4.255 9.467 -1.980 1.00 97.00 71 ASN A CA 1
ATOM 546 C C . ASN A 1 71 ? -5.604 10.166 -2.224 1.00 97.00 71 ASN A C 1
ATOM 548 O O . ASN A 1 71 ? -6.213 10.698 -1.292 1.00 97.00 71 ASN A O 1
ATOM 552 N N . ALA A 1 72 ? -6.118 10.095 -3.455 1.00 97.38 72 ALA A N 1
ATOM 553 C CA . ALA A 1 72 ? -7.425 10.634 -3.816 1.00 97.38 72 ALA A CA 1
ATOM 554 C C . ALA A 1 72 ? -8.579 9.998 -3.015 1.00 97.38 72 ALA A C 1
ATOM 556 O O . ALA A 1 72 ? -9.580 10.673 -2.767 1.00 97.38 72 ALA A O 1
ATOM 557 N N . THR A 1 73 ? -8.436 8.758 -2.521 1.00 97.19 73 THR A N 1
ATOM 558 C CA . THR A 1 73 ? -9.443 8.119 -1.645 1.00 97.19 73 THR A CA 1
ATOM 559 C C . THR A 1 73 ? -9.817 8.991 -0.441 1.00 97.19 73 THR A C 1
ATOM 561 O O . THR A 1 73 ? -10.983 9.033 -0.048 1.00 97.19 73 THR A O 1
ATOM 564 N N . ARG A 1 74 ? -8.853 9.752 0.102 1.00 93.62 74 ARG A N 1
ATOM 565 C CA . ARG A 1 74 ? -9.058 10.659 1.242 1.00 93.62 74 ARG A CA 1
ATOM 566 C C . ARG A 1 74 ? -9.955 11.840 0.883 1.00 93.62 74 ARG A C 1
ATOM 568 O O . ARG A 1 74 ? -10.761 12.254 1.709 1.00 93.62 74 ARG A O 1
ATOM 575 N N . ILE A 1 75 ? -9.818 12.358 -0.337 1.00 96.00 75 ILE A N 1
ATOM 576 C CA . ILE A 1 75 ? -10.599 13.493 -0.844 1.00 96.00 75 ILE A CA 1
ATOM 577 C C . ILE A 1 75 ? -12.034 13.046 -1.127 1.00 96.00 75 ILE A C 1
ATOM 579 O O . ILE A 1 75 ? -12.982 13.714 -0.727 1.00 96.00 75 ILE A O 1
ATOM 583 N N . TYR A 1 76 ? -12.192 11.886 -1.764 1.00 95.94 76 TYR A N 1
ATOM 584 C CA . TYR A 1 76 ? -13.504 11.343 -2.121 1.00 95.94 76 TYR A CA 1
ATOM 585 C C . TYR A 1 76 ? -14.218 10.624 -0.966 1.00 95.94 76 TYR A C 1
ATOM 587 O O . TYR A 1 76 ? -15.379 10.251 -1.105 1.00 95.94 76 TYR A O 1
ATOM 595 N N . GLY A 1 77 ? -13.550 10.417 0.173 1.00 95.12 77 GLY A N 1
ATOM 596 C CA . GLY A 1 77 ? -14.145 9.786 1.354 1.00 95.12 77 GLY A CA 1
ATOM 597 C C . GLY A 1 77 ? -14.494 8.304 1.172 1.00 95.12 77 GLY A C 1
ATOM 598 O O . GLY A 1 77 ? -15.339 7.779 1.896 1.00 95.12 77 GLY A O 1
ATOM 599 N N . VAL A 1 78 ? -13.855 7.621 0.220 1.00 95.38 78 VAL A N 1
ATOM 600 C CA . VAL A 1 78 ? -14.066 6.193 -0.071 1.00 95.38 78 VAL A CA 1
ATOM 601 C C . VAL A 1 78 ? -12.861 5.374 0.378 1.00 95.38 78 VAL A C 1
ATOM 603 O O . VAL A 1 78 ? -11.761 5.894 0.487 1.00 95.38 78 VAL A O 1
ATOM 606 N N . SER A 1 79 ? -13.031 4.077 0.641 1.00 94.69 79 SER A N 1
ATOM 607 C CA . SER A 1 79 ? -11.897 3.209 1.010 1.00 94.69 79 SER A CA 1
ATOM 608 C C . SER A 1 79 ? -11.168 2.607 -0.191 1.00 94.69 79 SER A C 1
ATOM 610 O O . SER A 1 79 ? -10.055 2.119 -0.038 1.00 94.69 79 SER A O 1
ATOM 612 N N . ILE A 1 80 ? -11.793 2.585 -1.370 1.00 95.31 80 ILE A N 1
ATOM 613 C CA . ILE A 1 80 ? -11.236 1.990 -2.588 1.00 95.31 80 ILE A CA 1
ATOM 614 C C . ILE A 1 80 ? -11.542 2.929 -3.751 1.00 95.31 80 ILE A C 1
ATOM 616 O O . ILE A 1 80 ? -12.694 3.334 -3.910 1.00 95.31 80 ILE A O 1
ATOM 620 N N . LEU A 1 81 ? -10.534 3.245 -4.559 1.00 96.44 81 LEU A N 1
ATOM 621 C CA . LEU A 1 81 ? -10.691 3.979 -5.812 1.00 96.44 81 LEU A CA 1
ATOM 622 C C . LEU A 1 81 ? -9.906 3.259 -6.909 1.00 96.44 81 LEU A C 1
ATOM 624 O O . LEU A 1 81 ? -8.780 2.815 -6.688 1.00 96.44 81 LEU A O 1
ATOM 628 N N . ALA A 1 82 ? -10.517 3.116 -8.080 1.00 96.06 82 ALA A N 1
ATOM 629 C CA . ALA A 1 82 ? -9.899 2.505 -9.247 1.00 96.06 82 ALA A CA 1
ATOM 630 C C . ALA A 1 82 ? -9.973 3.466 -10.434 1.00 96.06 82 ALA A C 1
ATOM 632 O O . ALA A 1 82 ? -10.957 4.188 -10.592 1.00 96.06 82 ALA A O 1
ATOM 633 N N . SER A 1 83 ? -8.929 3.470 -11.256 1.00 95.38 83 SER A N 1
ATOM 634 C CA . SER A 1 83 ? -8.949 4.163 -12.550 1.00 95.38 83 SER A CA 1
ATOM 635 C C . SER A 1 83 ? -9.607 3.307 -13.628 1.00 95.38 83 SER A C 1
ATOM 637 O O . SER A 1 83 ? -9.642 2.082 -13.524 1.00 95.38 83 SER A O 1
ATOM 639 N N . GLN A 1 84 ? -10.120 3.967 -14.667 1.00 90.50 84 GLN A N 1
ATOM 640 C CA . GLN A 1 84 ? -10.807 3.321 -15.786 1.00 90.50 84 GLN A CA 1
ATOM 641 C C . GLN A 1 84 ? -9.867 2.575 -16.753 1.00 90.50 84 GLN A C 1
ATOM 643 O O . GLN A 1 84 ? -10.361 1.693 -17.445 1.00 90.50 84 GLN A O 1
ATOM 648 N N . SER A 1 85 ? -8.556 2.866 -16.710 1.00 63.44 85 SER A N 1
ATOM 649 C CA . SER A 1 85 ? -7.505 2.617 -17.723 1.00 63.44 85 SER A CA 1
ATOM 650 C C . SER A 1 85 ? -7.441 3.686 -18.804 1.00 63.44 85 SER A C 1
ATOM 652 O O . SER A 1 85 ? -8.438 3.806 -19.549 1.00 63.44 85 SER A O 1
#